Protein AF-A0AAD7UHI3-F1 (afdb_monomer_lite)

Structure (mmCIF, N/CA/C/O backbone):
data_AF-A0AAD7UHI3-F1
#
_entry.id   AF-A0AAD7UHI3-F1
#
loop_
_atom_site.group_PDB
_atom_site.id
_atom_site.type_symbol
_atom_site.label_atom_id
_atom_site.label_alt_id
_atom_site.label_comp_id
_atom_site.label_asym_id
_atom_site.label_entity_id
_atom_site.label_seq_id
_atom_site.pdbx_PDB_ins_code
_atom_site.Cartn_x
_atom_site.Cartn_y
_atom_site.Cartn_z
_atom_site.occupancy
_atom_site.B_iso_or_equiv
_atom_site.auth_seq_id
_atom_site.auth_comp_id
_atom_site.auth_asym_id
_atom_site.auth_atom_id
_atom_site.pdbx_PDB_model_num
ATOM 1 N N . MET A 1 1 ? 71.176 -16.860 -52.838 1.00 45.16 1 MET A N 1
ATOM 2 C CA . MET A 1 1 ? 71.467 -15.665 -52.014 1.00 45.16 1 MET A CA 1
ATOM 3 C C . MET A 1 1 ? 70.550 -14.536 -52.466 1.00 45.16 1 MET A C 1
ATOM 5 O O . MET A 1 1 ? 70.191 -14.517 -53.633 1.00 45.16 1 MET A O 1
ATOM 9 N N . SER A 1 2 ? 70.194 -13.653 -51.533 1.00 46.25 2 SER A N 1
ATOM 10 C CA . SER A 1 2 ? 69.324 -12.466 -51.661 1.00 46.25 2 SER A CA 1
ATOM 11 C C . SER A 1 2 ? 67.822 -12.651 -51.419 1.00 46.25 2 SER A C 1
ATOM 13 O O . SER A 1 2 ? 66.975 -12.687 -52.303 1.00 46.25 2 SER A O 1
ATOM 15 N N . LEU A 1 3 ? 67.571 -12.739 -50.114 1.00 54.25 3 LEU A N 1
ATOM 16 C CA . LEU A 1 3 ? 66.440 -12.249 -49.334 1.00 54.25 3 LEU A CA 1
ATOM 17 C C . LEU A 1 3 ? 65.932 -10.834 -49.709 1.00 54.25 3 LEU A C 1
ATOM 19 O O . LEU A 1 3 ? 66.724 -9.950 -50.007 1.00 54.25 3 LEU A O 1
ATOM 23 N N . LEU A 1 4 ? 64.624 -10.649 -49.470 1.00 62.44 4 LEU A N 1
ATOM 24 C CA . LEU A 1 4 ? 63.938 -9.463 -48.910 1.00 62.44 4 LEU A CA 1
ATOM 25 C C . LEU A 1 4 ? 63.848 -8.156 -49.718 1.00 62.44 4 LEU A C 1
ATOM 27 O O . LEU A 1 4 ? 64.802 -7.399 -49.800 1.00 62.44 4 LEU A O 1
ATOM 31 N N . ALA A 1 5 ? 62.616 -7.802 -50.105 1.00 57.47 5 ALA A N 1
ATOM 32 C CA . ALA A 1 5 ? 61.996 -6.471 -49.955 1.00 57.47 5 ALA A CA 1
ATOM 33 C C . ALA A 1 5 ? 60.606 -6.546 -50.614 1.00 57.47 5 ALA A C 1
ATOM 35 O O . ALA A 1 5 ? 60.487 -6.989 -51.744 1.00 57.47 5 ALA A O 1
ATOM 36 N N . GLY A 1 6 ? 59.462 -6.203 -50.039 1.00 55.09 6 GLY A N 1
ATOM 37 C CA . GLY A 1 6 ? 59.113 -5.439 -48.854 1.00 55.09 6 GLY A CA 1
ATOM 38 C C . GLY A 1 6 ? 57.663 -5.019 -49.104 1.00 55.09 6 GLY A C 1
ATOM 39 O O . GLY A 1 6 ? 57.406 -4.024 -49.772 1.00 55.09 6 GLY A O 1
ATOM 40 N N . LYS A 1 7 ? 56.694 -5.844 -48.685 1.00 57.62 7 LYS A N 1
ATOM 41 C CA . LYS A 1 7 ? 55.258 -5.572 -48.862 1.00 57.62 7 LYS A CA 1
ATOM 42 C C . LYS A 1 7 ? 54.883 -4.412 -47.937 1.00 57.62 7 LYS A C 1
ATOM 44 O O . LYS A 1 7 ? 54.650 -4.628 -46.749 1.00 57.62 7 LYS A O 1
ATOM 49 N N . VAL A 1 8 ? 54.835 -3.195 -48.474 1.00 62.50 8 VAL A N 1
ATOM 50 C CA . VAL A 1 8 ? 54.411 -2.000 -47.735 1.00 62.50 8 VAL A CA 1
ATOM 51 C C . VAL A 1 8 ? 52.912 -2.126 -47.464 1.00 62.50 8 VAL A C 1
ATOM 53 O O . VAL A 1 8 ? 52.083 -1.947 -48.353 1.00 62.50 8 VAL A O 1
ATOM 56 N N . ARG A 1 9 ? 52.551 -2.528 -46.243 1.00 62.78 9 ARG A N 1
ATOM 57 C CA . ARG A 1 9 ? 51.167 -2.456 -45.766 1.00 62.78 9 ARG A CA 1
ATOM 58 C C . ARG A 1 9 ? 50.971 -1.034 -45.246 1.00 62.78 9 ARG A C 1
ATOM 60 O O . ARG A 1 9 ? 51.677 -0.677 -44.303 1.00 62.78 9 ARG A O 1
ATOM 67 N N . PRO A 1 10 ? 50.069 -0.217 -45.816 1.00 58.72 10 PRO A N 1
ATOM 68 C CA . PRO A 1 10 ? 49.737 1.048 -45.190 1.00 58.72 10 PRO A CA 1
ATOM 69 C C . PRO A 1 10 ? 49.134 0.717 -43.826 1.00 58.72 10 PRO A C 1
ATOM 71 O O . PRO A 1 10 ? 48.084 0.079 -43.724 1.00 58.72 10 PRO A O 1
ATOM 74 N N . LEU A 1 11 ? 49.865 1.079 -42.775 1.00 62.41 11 LEU A N 1
ATOM 75 C CA . LEU A 1 11 ? 49.408 0.982 -41.403 1.00 62.41 11 LEU A CA 1
ATOM 76 C C . LEU A 1 11 ? 4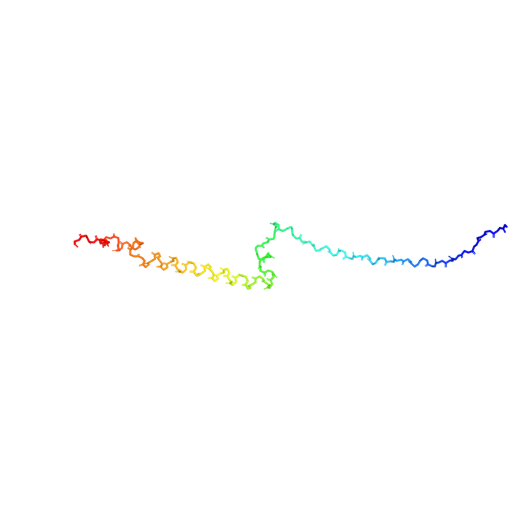8.328 2.054 -41.261 1.00 62.41 11 LEU A C 1
ATOM 78 O O . LEU A 1 11 ? 48.616 3.198 -40.925 1.00 62.41 11 LEU A O 1
ATOM 82 N N . ALA A 1 12 ? 47.096 1.700 -41.632 1.00 62.41 12 ALA A N 1
ATOM 83 C CA . ALA A 1 12 ? 45.920 2.508 -41.381 1.00 62.41 12 ALA A CA 1
ATOM 84 C C . ALA A 1 12 ? 45.876 2.737 -39.871 1.00 62.41 12 ALA A C 1
ATOM 86 O O . ALA A 1 12 ? 45.514 1.841 -39.103 1.00 62.41 12 ALA A O 1
ATOM 87 N N . ALA A 1 13 ? 46.353 3.911 -39.460 1.00 62.91 13 ALA A N 1
ATOM 88 C CA . ALA A 1 13 ? 46.296 4.383 -38.099 1.00 62.91 13 ALA A CA 1
ATOM 89 C C . ALA A 1 13 ? 44.831 4.301 -37.680 1.00 62.91 13 ALA A C 1
ATOM 91 O O . ALA A 1 13 ? 43.989 5.079 -38.128 1.00 62.91 13 ALA A O 1
ATOM 92 N N . ARG A 1 14 ? 44.511 3.290 -36.869 1.00 61.91 14 ARG A N 1
ATOM 93 C CA . ARG A 1 14 ? 43.232 3.208 -36.181 1.00 61.91 14 ARG A CA 1
ATOM 94 C C . ARG A 1 14 ? 43.224 4.369 -35.198 1.00 61.91 14 ARG A C 1
ATOM 96 O O . ARG A 1 14 ? 43.670 4.219 -34.066 1.00 61.91 14 ARG A O 1
ATOM 103 N N . LEU A 1 15 ? 42.757 5.530 -35.650 1.00 63.31 15 LEU A N 1
ATOM 104 C CA . LEU A 1 15 ? 42.289 6.588 -34.773 1.00 63.31 15 LEU A CA 1
ATOM 105 C C . LEU A 1 15 ? 41.112 5.985 -34.008 1.00 63.31 15 LEU A C 1
ATOM 107 O O . LEU A 1 15 ? 39.980 5.972 -34.485 1.00 63.31 15 LEU A O 1
ATOM 111 N N . THR A 1 16 ? 41.392 5.383 -32.855 1.00 67.00 16 THR A N 1
ATOM 112 C CA . THR A 1 16 ? 40.355 5.101 -31.870 1.00 67.00 16 THR A CA 1
ATOM 113 C C . THR A 1 16 ? 39.677 6.435 -31.590 1.00 67.00 16 THR A C 1
ATOM 115 O O . THR A 1 16 ? 40.374 7.348 -31.139 1.00 67.00 16 THR A O 1
ATOM 118 N N . PRO A 1 17 ? 38.371 6.605 -31.871 1.00 66.69 17 PRO A N 1
ATOM 119 C CA . PRO A 1 17 ? 37.688 7.804 -31.429 1.00 66.69 17 PRO A CA 1
ATOM 120 C C . PRO A 1 17 ? 37.855 7.844 -29.914 1.00 66.69 17 PRO A C 1
ATOM 122 O O . PRO A 1 17 ? 37.487 6.892 -29.220 1.00 66.69 17 PRO A O 1
ATOM 125 N N . ALA A 1 18 ? 38.496 8.902 -29.416 1.00 65.62 18 ALA A N 1
ATOM 126 C CA . ALA A 1 18 ? 38.570 9.166 -27.993 1.00 65.62 18 ALA A CA 1
ATOM 127 C C . ALA A 1 18 ? 37.127 9.175 -27.493 1.00 65.62 18 ALA A C 1
ATOM 129 O O . ALA A 1 18 ? 36.334 10.046 -27.849 1.00 65.62 18 ALA A O 1
ATOM 130 N N . ARG A 1 19 ? 36.757 8.124 -26.759 1.00 64.50 19 ARG A N 1
ATOM 131 C CA . ARG A 1 19 ? 35.442 7.991 -26.151 1.00 64.50 19 ARG A CA 1
ATOM 132 C C . ARG A 1 19 ? 35.325 9.189 -25.223 1.00 64.50 19 ARG A C 1
ATOM 134 O O . ARG A 1 19 ? 36.014 9.228 -24.209 1.00 64.50 19 ARG A O 1
ATOM 141 N N . PHE A 1 20 ? 34.537 10.189 -25.611 1.00 68.75 20 PHE A N 1
ATOM 142 C CA . PHE A 1 20 ? 34.228 11.322 -24.754 1.00 68.75 20 PHE A CA 1
ATOM 143 C C . PHE A 1 20 ? 33.526 10.750 -23.522 1.00 68.75 20 PHE A C 1
ATOM 145 O O . PHE A 1 20 ? 32.334 10.445 -23.548 1.00 68.75 20 PHE A O 1
ATOM 152 N N . MET A 1 21 ? 34.303 10.491 -22.470 1.00 64.94 21 MET A N 1
ATOM 153 C CA . MET A 1 21 ? 33.799 10.171 -21.146 1.00 64.94 21 MET A CA 1
ATOM 154 C C . MET A 1 21 ? 33.197 11.468 -20.623 1.00 64.94 21 MET A C 1
ATOM 156 O O . MET A 1 21 ? 33.851 12.247 -19.935 1.00 64.94 21 MET A O 1
ATOM 160 N N . GLY A 1 22 ? 31.951 11.730 -21.017 1.00 64.81 22 GLY A N 1
ATOM 161 C CA . GLY A 1 22 ? 31.136 12.721 -20.343 1.00 64.81 22 GLY A CA 1
ATOM 162 C C . GLY A 1 22 ? 31.106 12.332 -18.874 1.00 64.81 22 GLY A C 1
ATOM 163 O O . GLY A 1 22 ? 30.629 11.253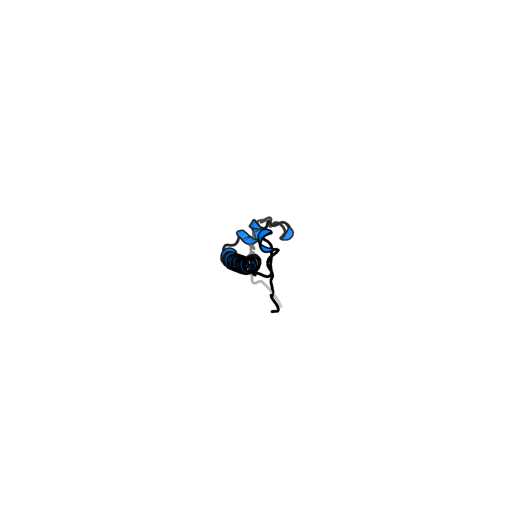 -18.522 1.00 64.81 22 GLY A O 1
ATOM 164 N N . THR A 1 23 ? 31.679 13.172 -18.021 1.00 62.47 23 THR A N 1
ATOM 165 C CA . THR A 1 23 ? 31.640 12.993 -16.576 1.00 62.47 23 THR A CA 1
ATOM 166 C C . THR A 1 23 ? 30.212 13.258 -16.120 1.00 62.47 23 THR A C 1
ATOM 168 O O . THR A 1 23 ? 29.880 14.351 -15.663 1.00 62.47 23 THR A O 1
ATOM 171 N N . THR A 1 24 ? 29.324 12.276 -16.262 1.00 63.44 24 THR A N 1
ATOM 172 C CA . THR A 1 24 ? 28.106 12.270 -15.462 1.00 63.44 24 THR A CA 1
ATOM 173 C C . THR A 1 24 ? 28.578 12.064 -14.032 1.00 63.44 24 THR A C 1
ATOM 175 O O . THR A 1 24 ? 28.956 10.952 -13.660 1.00 63.44 24 THR A O 1
ATOM 178 N N . SER A 1 25 ? 28.637 13.143 -13.253 1.00 64.94 25 SER A N 1
ATOM 179 C CA . SER A 1 25 ? 28.814 13.062 -11.807 1.00 64.94 25 SER A CA 1
ATOM 180 C C . SER A 1 25 ? 27.589 12.342 -11.244 1.00 64.94 25 SER A C 1
ATOM 182 O O . SER A 1 25 ? 26.582 12.955 -10.894 1.00 64.94 25 SER A O 1
ATOM 184 N N . SER A 1 26 ? 27.607 11.009 -11.279 1.00 67.44 26 SER A N 1
ATOM 185 C CA . SER A 1 26 ? 26.611 10.211 -10.585 1.00 67.44 26 SER A CA 1
ATOM 186 C C . SER A 1 26 ? 26.946 10.336 -9.115 1.00 67.44 26 SER A C 1
ATOM 188 O O . SER A 1 26 ? 27.965 9.805 -8.674 1.00 67.44 26 SER A O 1
ATOM 190 N N . LYS A 1 27 ? 26.063 10.989 -8.356 1.00 76.62 27 LYS A N 1
ATOM 191 C CA . LYS A 1 27 ? 26.085 10.887 -6.897 1.00 76.62 27 LYS A CA 1
ATOM 192 C C . LYS A 1 27 ? 26.206 9.404 -6.513 1.00 76.62 27 LYS A C 1
ATOM 194 O O . LYS A 1 27 ? 25.547 8.566 -7.159 1.00 76.62 27 LYS A O 1
ATOM 199 N N . PRO 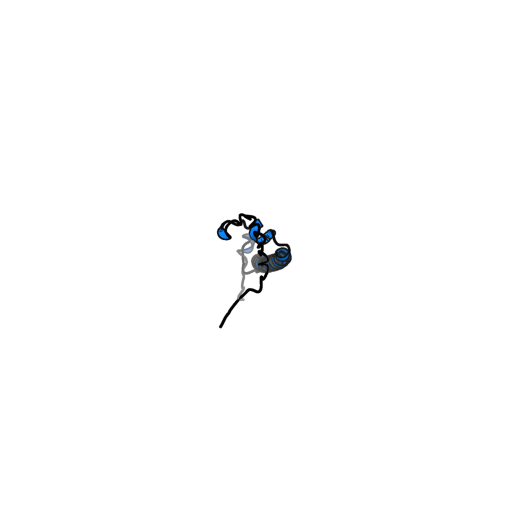A 1 28 ? 27.047 9.054 -5.525 1.00 78.75 28 PRO A N 1
ATOM 200 C CA . PRO A 1 28 ? 27.125 7.684 -5.039 1.00 78.75 28 PRO A CA 1
ATOM 201 C C . PRO A 1 28 ? 25.726 7.232 -4.605 1.00 78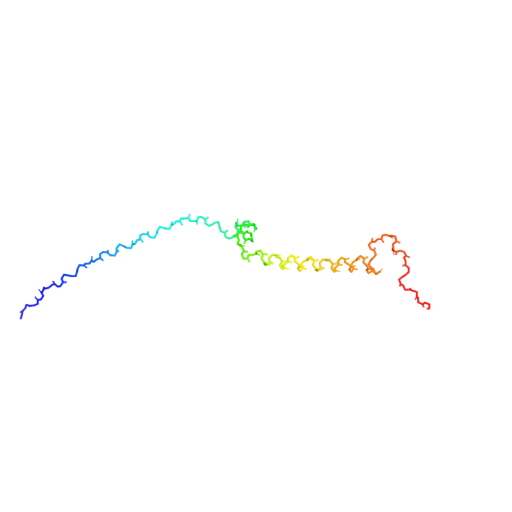.75 28 PRO A C 1
ATOM 203 O O . PRO A 1 28 ? 24.929 8.038 -4.128 1.00 78.75 28 PRO A O 1
ATOM 206 N N . ALA A 1 29 ? 25.397 5.949 -4.787 1.00 68.69 29 ALA A N 1
ATOM 207 C CA . ALA A 1 29 ? 24.046 5.433 -4.534 1.00 68.69 29 ALA A CA 1
ATOM 208 C C . ALA A 1 29 ? 23.530 5.742 -3.110 1.00 68.69 29 ALA A C 1
ATOM 210 O O . ALA A 1 29 ? 22.332 5.913 -2.923 1.00 68.69 29 ALA A O 1
ATOM 211 N N . ALA A 1 30 ? 24.441 5.883 -2.140 1.00 74.88 30 ALA A N 1
ATOM 212 C CA . ALA A 1 30 ? 24.149 6.256 -0.757 1.00 74.88 30 ALA A CA 1
ATOM 213 C C . ALA A 1 30 ? 23.688 7.717 -0.561 1.00 74.88 30 ALA A C 1
ATOM 215 O O . ALA A 1 30 ? 23.056 8.017 0.445 1.00 74.88 30 ALA A O 1
ATOM 216 N N . GLU A 1 31 ? 23.985 8.622 -1.497 1.00 82.75 31 GLU A N 1
ATOM 217 C CA . GLU A 1 31 ? 23.636 10.052 -1.412 1.00 82.75 31 GLU A CA 1
ATOM 218 C C . GLU A 1 31 ? 22.399 10.405 -2.258 1.00 82.75 31 GLU A C 1
ATOM 220 O O . GLU A 1 31 ? 21.957 11.554 -2.306 1.00 82.75 31 GLU A O 1
ATOM 225 N N . ARG A 1 32 ? 21.812 9.423 -2.955 1.00 82.75 32 ARG A N 1
ATOM 226 C CA . ARG A 1 32 ? 20.598 9.658 -3.737 1.00 82.75 32 ARG A CA 1
ATOM 227 C C . ARG A 1 32 ? 19.414 9.859 -2.806 1.00 82.75 32 ARG A C 1
ATOM 229 O O . ARG A 1 32 ? 19.138 9.051 -1.921 1.00 82.75 32 ARG A O 1
ATOM 236 N N . THR A 1 33 ? 18.660 10.921 -3.051 1.00 87.69 33 THR A N 1
ATOM 237 C CA . THR A 1 33 ? 17.411 11.154 -2.321 1.00 87.69 33 THR A CA 1
ATOM 238 C C . THR A 1 33 ? 16.366 10.091 -2.685 1.00 87.69 33 THR A C 1
ATOM 240 O O . THR A 1 33 ? 16.429 9.469 -3.750 1.00 87.69 33 THR A O 1
ATOM 243 N N . PHE A 1 34 ? 15.355 9.896 -1.829 1.00 85.06 34 PHE A N 1
ATOM 244 C CA . PHE A 1 34 ? 14.250 8.968 -2.114 1.00 85.06 34 PHE A CA 1
ATOM 245 C C . PHE A 1 34 ? 13.591 9.268 -3.468 1.00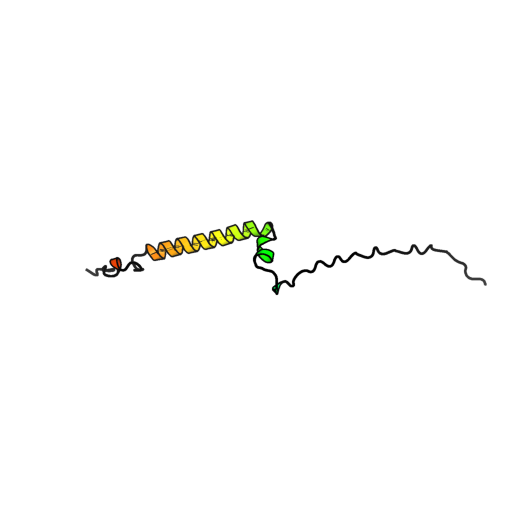 85.06 34 PHE A C 1
ATOM 247 O O . PHE A 1 34 ? 13.317 8.355 -4.240 1.00 85.06 34 PHE A O 1
ATOM 254 N N . LYS A 1 35 ? 13.415 10.556 -3.793 1.00 86.06 35 LYS A N 1
ATOM 255 C CA . LYS A 1 35 ? 12.849 10.991 -5.074 1.00 86.06 35 LYS A CA 1
ATOM 256 C C . LYS A 1 35 ? 13.728 10.581 -6.258 1.00 86.06 35 LYS A C 1
ATOM 258 O O . LYS A 1 35 ? 13.214 10.028 -7.220 1.00 86.06 35 LYS A O 1
ATOM 263 N N . GLU A 1 36 ? 15.040 10.801 -6.176 1.00 86.12 36 GLU A N 1
ATOM 264 C CA . GLU A 1 36 ? 15.986 10.413 -7.236 1.00 86.12 36 GLU A CA 1
ATOM 265 C C . GLU A 1 36 ? 16.090 8.891 -7.408 1.00 86.12 36 GLU A C 1
ATOM 267 O O . GLU A 1 36 ? 16.404 8.428 -8.501 1.00 86.12 36 GLU A O 1
ATOM 272 N N . SER A 1 37 ? 15.830 8.116 -6.353 1.00 83.88 37 SER A N 1
ATOM 273 C CA . SER A 1 37 ? 15.934 6.651 -6.391 1.00 83.88 37 SER A CA 1
ATOM 274 C C . SER A 1 37 ? 14.637 5.957 -6.812 1.00 83.88 37 SER A C 1
ATOM 276 O O . SER A 1 37 ? 14.698 4.959 -7.517 1.00 83.88 37 SER A O 1
ATOM 278 N N . TRP A 1 38 ? 13.478 6.472 -6.390 1.00 84.94 38 TRP A N 1
ATOM 279 C CA . TRP A 1 38 ? 12.181 5.801 -6.558 1.00 84.94 38 TRP A CA 1
ATOM 280 C C . TRP A 1 38 ? 11.208 6.531 -7.487 1.00 84.94 38 TRP A C 1
ATOM 282 O O . TRP A 1 38 ? 10.285 5.910 -7.999 1.00 84.94 38 TRP A O 1
ATOM 292 N N . LEU A 1 39 ? 11.366 7.841 -7.700 1.00 87.38 39 LEU A N 1
ATOM 293 C CA . LEU A 1 39 ? 10.444 8.641 -8.524 1.00 87.38 39 LEU A CA 1
ATOM 294 C C . LEU A 1 39 ? 11.060 9.103 -9.850 1.00 87.38 39 LEU A C 1
ATOM 296 O O . LEU A 1 39 ? 10.379 9.774 -10.617 1.00 87.38 39 LEU A O 1
ATOM 300 N N . SER A 1 40 ? 12.333 8.794 -10.108 1.00 86.44 40 SER A N 1
ATOM 301 C CA . SER A 1 40 ? 13.019 9.156 -11.354 1.00 86.44 40 SER A CA 1
ATOM 302 C C . SER A 1 40 ? 12.706 8.202 -12.509 1.00 86.44 40 SER A C 1
ATOM 304 O O . SER A 1 40 ? 12.754 8.618 -13.664 1.00 86.44 40 SER A O 1
ATOM 306 N N . ASP A 1 41 ? 12.369 6.945 -12.206 1.00 88.19 41 ASP A N 1
ATOM 307 C CA . ASP A 1 41 ? 12.091 5.903 -13.193 1.00 88.19 41 ASP A CA 1
ATOM 308 C C . ASP A 1 41 ? 10.572 5.677 -13.366 1.00 88.19 41 ASP A C 1
ATOM 310 O O . ASP A 1 41 ? 9.904 5.261 -12.409 1.00 88.19 41 ASP A O 1
ATOM 314 N N . PRO A 1 42 ? 10.016 5.879 -14.580 1.00 88.75 42 PRO A N 1
ATOM 315 C CA . PRO A 1 42 ? 8.616 5.596 -14.893 1.00 88.75 42 PRO A CA 1
ATOM 316 C C . PRO A 1 42 ? 8.166 4.162 -14.583 1.00 88.75 42 PRO A C 1
ATOM 318 O O . PRO A 1 42 ? 7.000 3.951 -14.240 1.00 88.75 42 PRO A O 1
ATOM 321 N N . ALA A 1 43 ? 9.068 3.177 -14.660 1.00 89.44 43 ALA A N 1
ATOM 322 C CA . ALA A 1 43 ? 8.755 1.779 -14.359 1.00 89.44 43 ALA A CA 1
ATOM 323 C C . ALA A 1 43 ? 8.482 1.530 -12.864 1.00 89.44 43 ALA A C 1
ATOM 325 O O . ALA A 1 43 ? 7.915 0.498 -12.498 1.00 89.44 43 ALA A O 1
ATOM 326 N N . THR A 1 44 ? 8.831 2.481 -11.994 1.00 90.81 44 THR A N 1
ATOM 327 C CA . THR A 1 44 ? 8.626 2.361 -10.545 1.00 90.81 44 THR A CA 1
ATOM 328 C C . THR A 1 44 ? 7.196 2.730 -10.125 1.00 90.81 44 THR A C 1
ATOM 330 O O . THR A 1 44 ? 6.703 2.218 -9.119 1.00 90.81 44 THR A O 1
ATOM 333 N N . TYR A 1 45 ? 6.463 3.541 -10.904 1.00 93.00 45 TYR A N 1
ATOM 334 C CA . TYR A 1 45 ? 5.099 3.960 -10.538 1.00 93.00 45 TYR A CA 1
ATOM 335 C C . TYR A 1 45 ? 4.088 2.805 -10.408 1.00 93.00 45 TYR A C 1
ATOM 337 O O . TYR A 1 45 ? 3.364 2.786 -9.409 1.00 93.00 45 TYR A O 1
ATOM 345 N N . PRO A 1 46 ? 4.039 1.809 -11.317 1.00 94.19 46 PRO A N 1
ATOM 346 C CA . PRO A 1 46 ? 3.171 0.643 -11.143 1.00 94.19 46 PRO A CA 1
ATOM 347 C C . PRO A 1 46 ? 3.459 -0.132 -9.850 1.00 94.19 46 PRO A C 1
ATOM 349 O O . PRO A 1 46 ? 2.534 -0.576 -9.173 1.00 94.19 46 PRO A O 1
ATOM 352 N N . ILE A 1 47 ? 4.733 -0.246 -9.463 1.00 93.81 47 ILE A N 1
ATOM 353 C CA . ILE A 1 47 ? 5.147 -0.926 -8.227 1.00 93.81 47 ILE A CA 1
ATOM 354 C C . ILE A 1 47 ? 4.657 -0.141 -7.003 1.00 93.81 47 ILE A C 1
ATOM 356 O O . ILE A 1 47 ? 4.096 -0.727 -6.074 1.00 93.81 47 ILE A O 1
ATOM 360 N N . LEU A 1 48 ? 4.797 1.189 -7.014 1.00 93.50 48 LEU A N 1
ATOM 361 C CA . LEU A 1 48 ? 4.302 2.053 -5.937 1.00 93.50 48 LEU A CA 1
ATOM 362 C C . LEU A 1 48 ? 2.778 1.963 -5.772 1.00 93.50 48 LEU A C 1
ATOM 364 O O . LEU A 1 48 ? 2.287 1.988 -4.641 1.00 93.50 48 LEU A O 1
ATOM 368 N N . ILE A 1 49 ? 2.024 1.804 -6.863 1.00 95.94 49 ILE A N 1
ATOM 369 C CA . ILE A 1 49 ? 0.570 1.582 -6.813 1.00 95.94 49 ILE A CA 1
ATOM 370 C C . ILE A 1 49 ? 0.243 0.267 -6.092 1.00 95.94 49 ILE A C 1
ATOM 372 O O . ILE A 1 49 ? -0.629 0.244 -5.227 1.00 95.94 49 ILE A O 1
ATOM 376 N N . ILE A 1 50 ? 0.962 -0.819 -6.386 1.00 96.88 50 ILE A N 1
ATOM 377 C CA . ILE A 1 50 ? 0.718 -2.120 -5.742 1.00 96.88 50 ILE A CA 1
ATOM 378 C C . ILE A 1 50 ? 1.054 -2.060 -4.248 1.00 96.88 50 ILE A C 1
ATOM 380 O O . ILE A 1 50 ? 0.255 -2.493 -3.417 1.00 96.88 50 ILE A O 1
ATOM 384 N N . ILE A 1 51 ? 2.210 -1.488 -3.894 1.00 96.31 51 ILE A N 1
ATOM 385 C CA . ILE A 1 51 ? 2.642 -1.357 -2.495 1.00 96.31 51 ILE A CA 1
ATOM 386 C C . ILE A 1 51 ? 1.655 -0.486 -1.712 1.00 96.31 51 ILE A C 1
ATOM 388 O O . ILE A 1 51 ? 1.214 -0.874 -0.630 1.00 96.31 51 ILE A O 1
ATOM 392 N N . SER A 1 52 ? 1.276 0.673 -2.256 1.00 96.62 52 SE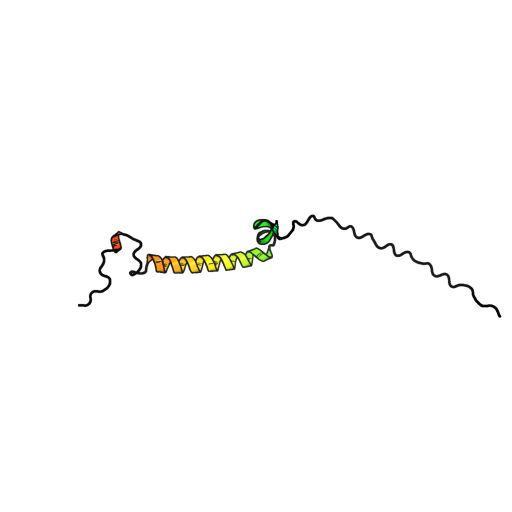R A N 1
ATOM 393 C CA . SER A 1 52 ? 0.303 1.555 -1.602 1.00 96.62 52 SER A CA 1
ATOM 394 C C . SER A 1 52 ? -1.067 0.889 -1.464 1.00 96.62 52 SER A C 1
ATOM 396 O O . SER A 1 52 ? -1.647 0.943 -0.383 1.00 96.62 52 SER A O 1
ATOM 398 N N . GLY A 1 53 ? -1.542 0.176 -2.490 1.00 97.81 53 GLY A N 1
ATOM 399 C CA . GLY A 1 53 ? -2.785 -0.594 -2.431 1.00 97.81 53 GLY A CA 1
ATOM 400 C C . GLY A 1 53 ? -2.766 -1.662 -1.335 1.00 97.81 53 GLY A C 1
ATOM 401 O O . GLY A 1 53 ? -3.705 -1.744 -0.542 1.00 97.81 53 GLY A O 1
ATOM 402 N N . ALA A 1 54 ? -1.677 -2.426 -1.224 1.00 97.19 54 ALA A N 1
ATOM 403 C CA . ALA A 1 54 ? -1.507 -3.425 -0.170 1.00 97.19 54 ALA A CA 1
ATOM 404 C C . ALA A 1 54 ? -1.495 -2.788 1.229 1.00 97.19 54 ALA A C 1
ATOM 406 O O . ALA A 1 54 ? -2.190 -3.255 2.132 1.00 97.19 54 ALA A O 1
ATOM 407 N N . MET A 1 55 ? -0.765 -1.684 1.405 1.00 98.00 55 MET A N 1
ATOM 408 C CA . MET A 1 55 ? -0.711 -0.953 2.676 1.00 98.00 55 MET A CA 1
ATOM 409 C C . MET A 1 55 ? -2.081 -0.392 3.069 1.00 98.00 55 MET A C 1
ATOM 411 O O . MET A 1 55 ? -2.510 -0.554 4.215 1.00 98.00 55 MET A O 1
ATOM 415 N N . CYS A 1 56 ? -2.802 0.220 2.127 1.00 97.88 56 CYS A N 1
ATOM 416 C CA . CYS A 1 56 ? -4.158 0.717 2.346 1.00 97.88 56 CYS A CA 1
ATOM 417 C C . CYS A 1 56 ? -5.122 -0.416 2.707 1.00 97.88 56 CYS A C 1
ATOM 419 O O . CYS A 1 56 ? -5.921 -0.264 3.626 1.00 97.88 56 CYS A O 1
ATOM 421 N N . PHE A 1 57 ? -5.031 -1.566 2.039 1.00 97.38 57 PHE A N 1
ATOM 422 C CA . PHE A 1 57 ? -5.890 -2.707 2.341 1.00 97.38 57 PHE A CA 1
ATOM 423 C C . PHE A 1 57 ? -5.622 -3.270 3.742 1.00 97.38 57 PHE A C 1
ATOM 425 O O . PHE A 1 57 ? -6.547 -3.395 4.547 1.00 97.38 57 PHE A O 1
ATOM 432 N N . CYS A 1 58 ? -4.356 -3.539 4.072 1.00 97.31 58 CYS A N 1
ATOM 433 C CA . CYS A 1 58 ? -3.963 -4.051 5.384 1.00 97.31 58 CYS A CA 1
ATOM 434 C C . CYS A 1 58 ? -4.370 -3.095 6.512 1.00 97.31 58 CYS A C 1
ATOM 436 O O . CYS A 1 58 ? -4.930 -3.527 7.522 1.00 97.31 58 CYS A O 1
ATOM 438 N N . THR A 1 59 ? -4.137 -1.792 6.334 1.00 97.75 59 THR A N 1
ATOM 439 C CA . THR A 1 59 ? -4.542 -0.783 7.322 1.00 97.75 59 THR A CA 1
ATOM 440 C C . THR A 1 59 ? -6.058 -0.674 7.426 1.00 97.75 59 THR A C 1
ATOM 442 O O . THR A 1 59 ? -6.561 -0.660 8.543 1.00 97.75 59 THR A O 1
ATOM 445 N N . ALA A 1 60 ? -6.807 -0.673 6.320 1.00 97.56 60 ALA A N 1
ATOM 446 C CA . ALA A 1 60 ? -8.268 -0.598 6.345 1.00 97.56 60 ALA A CA 1
ATOM 447 C C . ALA A 1 60 ? -8.903 -1.797 7.065 1.00 97.56 60 ALA A C 1
ATOM 449 O O . ALA A 1 60 ? -9.769 -1.616 7.923 1.00 97.56 60 ALA A O 1
ATOM 450 N N . VAL A 1 61 ? -8.452 -3.018 6.763 1.00 96.69 61 VAL A N 1
ATOM 451 C CA . VAL A 1 61 ? -8.935 -4.232 7.440 1.00 96.69 61 VAL A CA 1
ATOM 452 C C . VAL A 1 61 ? -8.530 -4.220 8.914 1.00 96.69 61 VAL A C 1
ATOM 454 O O . VAL A 1 61 ? -9.370 -4.473 9.779 1.00 96.69 61 VAL A O 1
ATOM 457 N N . GLY A 1 62 ? -7.281 -3.854 9.214 1.00 95.56 62 GLY A N 1
ATOM 458 C CA . GLY A 1 62 ? -6.792 -3.714 10.585 1.00 95.56 62 GLY A CA 1
ATOM 459 C C . GLY A 1 62 ? -7.604 -2.700 11.392 1.00 95.56 62 GLY A C 1
ATOM 460 O O . GLY A 1 62 ? -8.068 -3.019 12.483 1.00 95.56 62 GLY A O 1
ATOM 461 N N . LEU A 1 63 ? -7.859 -1.514 10.833 1.00 95.25 63 LEU A N 1
ATOM 462 C CA . LEU A 1 63 ? -8.679 -0.457 11.434 1.00 95.25 63 LEU A CA 1
ATOM 463 C C . LEU A 1 63 ? -10.124 -0.917 11.633 1.00 95.25 63 LEU A C 1
ATOM 465 O O . LEU A 1 63 ? -10.692 -0.696 12.702 1.00 95.25 63 LEU A O 1
ATOM 469 N N . ARG A 1 64 ? -10.718 -1.600 10.648 1.00 94.31 64 ARG A N 1
ATOM 470 C CA . ARG A 1 64 ? -12.071 -2.156 10.775 1.00 94.31 64 ARG A CA 1
ATOM 471 C C . ARG A 1 64 ? -12.146 -3.117 11.955 1.00 94.31 64 ARG A C 1
ATOM 473 O O . ARG A 1 64 ? -13.033 -2.964 12.793 1.00 94.31 64 ARG A O 1
ATOM 480 N N . CYS A 1 65 ? -11.220 -4.069 12.038 1.00 91.75 65 CYS A N 1
ATOM 481 C CA . CYS A 1 65 ? -11.138 -4.997 13.161 1.00 91.75 65 CYS A CA 1
ATOM 482 C C . CYS A 1 65 ? -10.927 -4.246 14.479 1.00 91.75 65 CYS A C 1
ATOM 484 O O . CYS A 1 65 ? -11.602 -4.528 15.462 1.00 91.75 65 CYS A O 1
ATOM 486 N N . LEU A 1 66 ? -10.042 -3.256 14.500 1.00 91.69 66 LEU A N 1
ATOM 487 C CA . LEU A 1 66 ? -9.717 -2.508 15.704 1.00 91.69 66 LEU A CA 1
ATOM 488 C C . LEU A 1 66 ? -10.910 -1.696 16.245 1.00 91.69 66 LEU A C 1
ATOM 490 O O . LEU A 1 66 ? -11.092 -1.618 17.455 1.00 91.69 66 LEU A O 1
ATOM 494 N N . PHE A 1 67 ? -11.734 -1.107 15.376 1.00 89.94 67 PHE A N 1
ATOM 495 C CA . PHE A 1 67 ? -12.861 -0.263 15.797 1.00 89.94 67 PHE A CA 1
ATOM 496 C C . PHE A 1 67 ? -14.202 -0.991 15.907 1.00 89.94 67 PHE A C 1
ATOM 498 O O . PHE A 1 67 ? -15.093 -0.514 16.610 1.00 89.94 67 PHE A O 1
ATOM 505 N N . THR A 1 68 ? -14.365 -2.112 15.207 1.00 87.44 68 THR A N 1
ATOM 506 C CA . THR A 1 68 ? -15.648 -2.832 15.136 1.00 87.44 68 THR A CA 1
ATOM 507 C C . THR A 1 68 ? -15.688 -4.037 16.069 1.00 87.44 68 THR A C 1
ATOM 509 O O . THR A 1 68 ? -16.778 -4.441 16.470 1.00 87.44 68 THR A O 1
ATOM 512 N N . ASN A 1 69 ? -14.537 -4.613 16.441 1.00 86.06 69 ASN A N 1
ATOM 513 C CA . ASN A 1 69 ? -14.540 -5.743 17.366 1.00 86.06 69 ASN A CA 1
ATOM 514 C C . ASN A 1 69 ? -15.024 -5.304 18.760 1.00 86.06 69 ASN A C 1
ATOM 516 O O . ASN A 1 69 ? -14.479 -4.350 19.320 1.00 86.06 69 ASN A O 1
ATOM 520 N N . PRO A 1 70 ? -15.999 -6.014 19.357 1.00 82.06 70 PRO A N 1
ATOM 521 C CA . PRO A 1 70 ? -16.536 -5.684 20.680 1.00 82.06 70 PRO A CA 1
ATOM 522 C C . PRO A 1 70 ? -15.516 -5.900 21.810 1.00 82.06 70 PRO A C 1
ATOM 524 O O . PRO A 1 70 ? -15.635 -5.298 22.882 1.00 82.06 70 PRO A O 1
ATOM 527 N N . ASP A 1 71 ? -14.494 -6.717 21.548 1.00 82.69 71 ASP A N 1
ATOM 528 C CA . ASP A 1 71 ? -13.391 -6.982 22.469 1.00 82.69 71 ASP A CA 1
ATOM 529 C C . ASP A 1 71 ? -12.420 -5.796 22.568 1.00 82.69 71 ASP A C 1
ATOM 531 O O . ASP A 1 71 ? -11.801 -5.575 23.610 1.00 82.69 71 ASP A O 1
ATOM 535 N N . VAL A 1 72 ? -12.309 -4.978 21.514 1.00 84.88 72 VAL A N 1
ATOM 536 C CA . VAL A 1 72 ? -11.377 -3.846 21.481 1.00 84.88 72 VAL A CA 1
ATOM 537 C C . VAL A 1 72 ? -12.096 -2.554 21.866 1.00 84.88 72 VAL A C 1
ATOM 539 O O . VAL A 1 72 ? -12.789 -1.910 21.081 1.00 84.88 72 VAL A O 1
ATOM 542 N N . ARG A 1 73 ? -11.916 -2.133 23.121 1.00 82.44 73 ARG A N 1
ATOM 543 C CA . ARG A 1 73 ? -12.674 -1.024 23.728 1.00 82.44 73 ARG A CA 1
ATOM 544 C C . ARG A 1 73 ? -11.928 0.307 23.720 1.00 82.44 73 ARG A C 1
ATOM 546 O O . ARG A 1 73 ? -11.641 0.901 24.766 1.00 82.44 73 ARG A O 1
ATOM 553 N N . ILE A 1 74 ? -11.644 0.807 22.520 1.00 85.38 74 ILE A N 1
ATOM 554 C CA . ILE A 1 74 ? -10.999 2.118 22.338 1.00 85.38 74 ILE A CA 1
ATOM 555 C C . ILE A 1 74 ? -11.909 3.238 22.853 1.00 85.38 74 ILE A C 1
ATOM 557 O O . ILE A 1 74 ? -11.466 4.099 23.620 1.00 85.38 74 ILE A O 1
ATOM 561 N N . ASN A 1 75 ? -13.200 3.181 22.512 1.00 82.31 75 ASN A N 1
ATOM 562 C CA . ASN A 1 75 ? -14.194 4.141 22.979 1.00 82.31 75 ASN A CA 1
ATOM 563 C C . ASN A 1 75 ? -14.480 3.950 24.480 1.00 82.31 75 ASN A C 1
ATOM 565 O O . ASN A 1 75 ? -14.911 2.876 24.906 1.00 82.31 75 ASN A O 1
ATOM 569 N N . LYS A 1 76 ? -14.279 5.011 25.274 1.00 83.56 76 LYS A N 1
ATOM 570 C CA . LYS A 1 76 ? -14.486 5.006 26.731 1.00 83.56 76 LYS A CA 1
ATOM 571 C C . LYS A 1 76 ? -15.907 4.592 27.122 1.00 83.56 76 LYS A C 1
ATOM 573 O O . LYS A 1 76 ? -16.064 3.855 28.089 1.00 83.56 76 LYS A O 1
ATOM 578 N N . THR A 1 77 ? -16.914 4.977 26.340 1.00 82.38 77 THR A N 1
ATOM 579 C CA . THR A 1 77 ? -18.331 4.703 26.630 1.00 82.38 77 THR A CA 1
ATOM 580 C C . THR A 1 77 ? -18.677 3.213 26.567 1.00 82.38 77 THR A C 1
ATOM 582 O O . THR A 1 77 ? -19.602 2.770 27.236 1.00 82.38 77 THR A O 1
ATOM 585 N N . LYS A 1 78 ? -17.925 2.410 25.801 1.00 78.62 78 LYS A N 1
ATOM 586 C CA . LYS A 1 78 ? -18.180 0.965 25.657 1.00 78.62 78 LYS A CA 1
ATOM 587 C C . LYS A 1 78 ? -17.370 0.095 26.629 1.00 78.62 78 LYS A C 1
ATOM 589 O O . LYS A 1 78 ? -17.532 -1.121 26.640 1.00 78.62 78 LYS A O 1
ATOM 594 N N . ARG A 1 79 ? -16.517 0.698 27.474 1.00 84.19 79 ARG A N 1
ATOM 595 C CA . ARG A 1 79 ? -15.622 -0.012 28.416 1.00 84.19 79 ARG A CA 1
ATOM 596 C C . ARG A 1 79 ? -16.332 -0.757 29.538 1.00 84.19 79 ARG A C 1
ATOM 598 O O . ARG A 1 79 ? -15.790 -1.757 29.995 1.00 84.19 79 ARG A O 1
ATOM 605 N N . SER A 1 80 ? -17.510 -0.302 29.951 1.00 83.62 80 SER A N 1
ATOM 606 C CA . SER A 1 80 ? -18.283 -0.885 31.056 1.00 83.62 80 SER A CA 1
ATOM 607 C C . SER A 1 80 ? -19.295 -1.948 30.624 1.00 83.62 80 SER A C 1
ATOM 609 O O . SER A 1 80 ? -19.991 -2.497 31.470 1.00 83.62 80 SER A O 1
ATOM 611 N N . GLN A 1 81 ? -19.402 -2.254 29.327 1.00 80.81 81 GLN A N 1
ATOM 612 C CA . GLN A 1 81 ? -20.351 -3.261 28.852 1.00 80.81 81 GLN A CA 1
ATOM 613 C C . GLN A 1 81 ? -19.930 -4.658 29.336 1.00 80.81 81 GLN A C 1
ATOM 615 O O . GLN A 1 81 ? -18.738 -4.974 29.387 1.00 80.81 81 GLN A O 1
ATOM 620 N N . ILE A 1 82 ? -20.888 -5.510 29.686 1.00 80.31 82 ILE A N 1
ATOM 621 C CA . ILE A 1 82 ? -20.622 -6.919 30.004 1.00 80.31 82 ILE A CA 1
ATOM 622 C C . ILE A 1 82 ? -20.359 -7.652 28.678 1.00 80.31 82 ILE A C 1
ATOM 624 O O . ILE A 1 82 ? -21.137 -7.511 27.742 1.00 80.31 82 ILE A O 1
ATOM 628 N N . ILE A 1 83 ? -19.212 -8.341 28.559 1.00 78.81 83 ILE A N 1
ATOM 629 C CA . ILE A 1 83 ? -18.798 -9.056 27.324 1.00 78.81 83 ILE A CA 1
ATOM 630 C C . ILE A 1 83 ? -19.439 -10.441 27.254 1.00 78.81 83 ILE A C 1
ATOM 632 O O . ILE A 1 83 ? -19.805 -10.907 26.181 1.00 78.81 83 ILE A O 1
ATOM 636 N N . ARG A 1 84 ? -19.518 -11.108 28.407 1.00 77.38 84 ARG A N 1
ATOM 637 C CA . ARG A 1 84 ? -20.084 -12.442 28.568 1.00 77.38 84 ARG A CA 1
ATOM 638 C C . ARG A 1 84 ? -20.940 -12.466 29.820 1.00 77.38 84 ARG A C 1
ATOM 640 O O . ARG A 1 84 ? -20.426 -12.286 30.924 1.00 77.38 84 ARG A O 1
ATOM 647 N N . ASP A 1 85 ? -22.222 -12.684 29.626 1.00 83.62 85 ASP A N 1
ATOM 648 C CA . ASP A 1 85 ? -23.166 -13.184 30.605 1.00 83.62 85 ASP A CA 1
ATOM 649 C C . ASP A 1 85 ? -23.104 -14.716 30.579 1.00 83.62 85 ASP A C 1
ATOM 651 O O . ASP A 1 85 ? -23.278 -15.354 29.549 1.00 83.62 85 ASP A O 1
ATOM 655 N N . TRP A 1 86 ? -22.733 -15.315 31.706 1.00 76.38 86 TRP A N 1
ATOM 656 C CA . TRP A 1 86 ? -22.602 -16.769 31.864 1.00 76.38 86 TRP A CA 1
ATOM 657 C C . TRP A 1 86 ? -23.861 -17.400 32.479 1.00 76.38 86 TRP A C 1
ATOM 659 O O . TRP A 1 86 ? -23.772 -18.463 33.088 1.00 76.38 86 TRP A O 1
ATOM 669 N N . SER A 1 87 ? -25.014 -16.735 32.352 1.00 63.69 87 SER A N 1
ATOM 670 C CA . SER A 1 87 ? -26.315 -17.251 32.797 1.00 63.69 87 SER A CA 1
ATOM 671 C C . SER A 1 87 ? -26.839 -18.364 31.901 1.00 63.69 87 SER A C 1
ATOM 673 O O . SER A 1 87 ? -26.778 -18.166 30.666 1.00 63.69 87 SER A O 1
#

Radius of gyration: 36.35 Å; chains: 1; bounding box: 98×30×85 Å

pLDDT: mean 79.63, std 13.91, range [45.16, 98.0]

InterPro domains:
  IPR010530 NADH-ubiquinone reductase complex 1 MLRQ subunit [PF06522] (41-81)

Secondary structure (DSSP, 8-state):
----------------------------GGG--HHHHHSS-TTHHHHHHHHHHHHHHHHHHHHHHHHH-TT---SGGGTTS-S----

Sequence (87 aa):
MSLLAGKVRPLAARLTPARFMGTTSSKPAAERTFKESWLSDPATYPILIIISGAMCFCTAVGLRCLFTNPDVRINKTKRSQIIRDWS

Organism: NCBI:txid2483200

Foldseek 3Di:
DDDDDDPDDPPPPPPPPPPPPPPPVDDPPVPDDPCRVQVVDPVNVVVVVVVVVVVCVVVVVVVCCQPVPLVNPPDPVSVPDDPDDPD